Protein AF-A0A0S8HKV8-F1 (afdb_monomer)

Structure (mmCIF, N/CA/C/O backbone):
data_AF-A0A0S8HKV8-F1
#
_entry.id   AF-A0A0S8HKV8-F1
#
loop_
_atom_site.group_PDB
_atom_site.id
_atom_site.type_symbol
_atom_site.label_atom_id
_atom_site.label_alt_id
_atom_site.label_comp_id
_atom_site.label_asym_id
_atom_site.label_entity_id
_atom_site.label_seq_id
_atom_site.pdbx_PDB_ins_code
_atom_site.Cartn_x
_atom_site.Cartn_y
_atom_site.Cartn_z
_atom_site.occupancy
_atom_site.B_iso_or_equiv
_atom_site.auth_seq_id
_atom_site.auth_comp_id
_atom_site.auth_asym_id
_atom_site.auth_atom_id
_atom_site.pdbx_PDB_model_num
ATOM 1 N N . MET A 1 1 ? 16.870 9.596 41.532 1.00 45.09 1 MET A N 1
ATOM 2 C CA . MET A 1 1 ? 17.739 8.501 42.022 1.00 45.09 1 MET A CA 1
ATOM 3 C C . MET A 1 1 ? 17.580 7.300 41.097 1.00 45.09 1 MET A C 1
ATOM 5 O O . MET A 1 1 ? 16.535 6.666 41.133 1.00 45.09 1 MET A O 1
ATOM 9 N N . SER A 1 2 ? 18.555 7.014 40.229 1.00 58.22 2 SER A N 1
ATOM 10 C CA . SER A 1 2 ? 18.522 5.823 39.367 1.00 58.22 2 SER A CA 1
ATOM 11 C C . SER A 1 2 ? 18.936 4.598 40.181 1.00 58.22 2 SER A C 1
ATOM 13 O O . SER A 1 2 ? 20.080 4.510 40.619 1.00 58.22 2 SER A O 1
ATOM 15 N N . THR A 1 3 ? 18.020 3.666 40.427 1.00 66.88 3 THR A N 1
ATOM 16 C CA . THR A 1 3 ? 18.351 2.410 41.117 1.00 66.88 3 THR A CA 1
ATOM 17 C C . THR A 1 3 ? 19.010 1.448 40.132 1.00 66.88 3 THR A C 1
ATOM 19 O O . THR A 1 3 ? 18.490 1.230 39.038 1.00 66.88 3 THR A O 1
ATOM 22 N N . SER A 1 4 ? 20.154 0.866 40.497 1.00 82.94 4 SER A N 1
ATOM 23 C CA . SER A 1 4 ? 20.821 -0.122 39.639 1.00 82.94 4 SER A CA 1
ATOM 24 C C . SER A 1 4 ? 20.093 -1.475 39.680 1.00 82.94 4 SER A C 1
ATOM 26 O O . SER A 1 4 ? 19.503 -1.853 40.695 1.00 82.94 4 SER A O 1
ATOM 28 N N . ARG A 1 5 ? 20.177 -2.268 38.599 1.00 79.44 5 ARG A N 1
ATOM 29 C CA . ARG A 1 5 ? 19.559 -3.612 38.518 1.00 79.44 5 ARG A CA 1
ATOM 30 C C . ARG A 1 5 ? 19.943 -4.515 39.699 1.00 79.44 5 ARG A C 1
ATOM 32 O O . ARG A 1 5 ? 19.123 -5.284 40.189 1.00 79.44 5 ARG A O 1
ATOM 39 N N . ARG A 1 6 ? 21.188 -4.414 40.173 1.00 82.81 6 ARG A N 1
ATOM 40 C CA . ARG A 1 6 ? 21.693 -5.201 41.307 1.00 82.81 6 ARG A CA 1
ATOM 41 C C . ARG A 1 6 ? 21.042 -4.784 42.627 1.00 82.81 6 ARG A C 1
ATOM 43 O O . ARG A 1 6 ? 20.725 -5.646 43.441 1.00 82.81 6 ARG A O 1
ATOM 50 N N . GLU A 1 7 ? 20.837 -3.488 42.842 1.00 83.00 7 GLU A N 1
ATOM 51 C CA . GLU A 1 7 ? 20.133 -2.988 44.027 1.00 83.00 7 GLU A CA 1
ATOM 52 C C . GLU A 1 7 ? 18.664 -3.393 44.027 1.00 83.00 7 GLU A C 1
ATOM 54 O O . GLU A 1 7 ? 18.147 -3.769 45.075 1.00 83.00 7 GLU A O 1
ATOM 59 N N . PHE A 1 8 ? 18.017 -3.377 42.861 1.00 82.44 8 PHE A N 1
ATOM 60 C CA . PHE A 1 8 ? 16.649 -3.863 42.713 1.00 82.44 8 PHE A CA 1
ATOM 61 C C . PHE A 1 8 ? 16.536 -5.337 43.121 1.00 82.44 8 PHE A C 1
ATOM 63 O O . PHE A 1 8 ? 15.744 -5.663 43.995 1.00 82.44 8 PHE A O 1
ATOM 70 N N . ILE A 1 9 ? 17.396 -6.214 42.587 1.00 83.56 9 ILE A N 1
ATOM 71 C CA . ILE A 1 9 ? 17.382 -7.650 42.925 1.00 83.56 9 ILE A CA 1
ATOM 72 C C . ILE A 1 9 ? 17.582 -7.874 44.430 1.00 83.56 9 ILE A C 1
ATOM 74 O O . ILE A 1 9 ? 16.873 -8.677 45.030 1.00 83.56 9 ILE A O 1
ATOM 78 N N . LYS A 1 10 ? 18.510 -7.143 45.059 1.00 80.31 10 LYS A N 1
ATOM 79 C CA . LYS A 1 10 ? 18.761 -7.261 46.504 1.00 80.31 10 LYS A CA 1
ATOM 80 C C . LYS A 1 10 ? 17.571 -6.791 47.343 1.00 80.31 10 LYS A C 1
ATOM 82 O O . LYS A 1 10 ? 17.201 -7.468 48.297 1.00 80.31 10 LYS A O 1
ATOM 87 N N . LYS A 1 11 ? 16.968 -5.652 46.989 1.00 78.31 11 LYS A N 1
ATOM 88 C CA . LYS A 1 11 ? 15.822 -5.084 47.716 1.00 78.31 11 LYS A CA 1
ATOM 89 C C . LYS A 1 11 ? 14.564 -5.935 47.540 1.00 78.31 11 LYS A C 1
ATOM 91 O O . LYS A 1 11 ? 13.910 -6.248 48.528 1.00 78.31 11 LYS A O 1
ATOM 96 N N . THR A 1 12 ? 14.267 -6.360 46.313 1.00 75.44 12 THR A N 1
ATOM 97 C CA . THR A 1 12 ? 13.113 -7.216 46.008 1.00 75.44 12 THR A CA 1
ATOM 98 C C . THR A 1 12 ? 13.267 -8.600 46.630 1.00 75.44 12 THR A C 1
ATOM 100 O O . THR A 1 12 ? 12.311 -9.081 47.223 1.00 75.44 12 THR A O 1
ATOM 103 N N . GLY A 1 13 ? 14.463 -9.203 46.575 1.00 74.06 13 GLY A N 1
ATOM 104 C CA . GLY A 1 13 ? 14.739 -10.508 47.187 1.00 74.06 13 GLY A CA 1
ATOM 105 C C . GLY A 1 13 ? 14.632 -10.512 48.717 1.00 74.06 13 GLY A C 1
ATOM 106 O O . GLY A 1 13 ? 14.139 -11.475 49.298 1.00 74.06 13 GLY A O 1
ATOM 107 N N . ALA A 1 14 ? 15.041 -9.425 49.380 1.00 69.56 14 ALA A N 1
ATOM 108 C CA . ALA A 1 14 ? 14.849 -9.273 50.822 1.00 69.56 14 ALA A CA 1
ATOM 109 C C . ALA A 1 14 ? 13.361 -9.107 51.186 1.00 69.56 14 ALA A C 1
ATOM 111 O O . ALA A 1 14 ? 12.890 -9.713 52.146 1.00 69.56 14 ALA A O 1
ATOM 112 N N . LEU A 1 15 ? 12.607 -8.335 50.396 1.00 67.75 15 LEU A N 1
ATOM 113 C CA . LEU A 1 15 ? 11.181 -8.091 50.624 1.00 67.75 15 LEU A CA 1
ATOM 114 C C . LEU A 1 15 ? 10.334 -9.366 50.458 1.00 67.75 15 LEU A C 1
ATOM 116 O O . LEU A 1 15 ? 9.423 -9.606 51.253 1.00 67.75 15 LEU A O 1
ATOM 120 N N . THR A 1 16 ? 10.648 -10.210 49.469 1.00 65.75 16 THR A N 1
ATOM 121 C CA . THR A 1 16 ? 9.980 -11.509 49.283 1.00 65.75 16 THR A CA 1
ATOM 122 C C . THR A 1 16 ? 10.325 -12.507 50.383 1.00 65.75 16 THR A C 1
ATOM 124 O O . THR A 1 16 ? 9.430 -13.212 50.841 1.00 65.75 16 THR A O 1
ATOM 127 N N . ALA A 1 17 ? 11.574 -12.544 50.860 1.00 64.62 17 ALA A N 1
ATOM 128 C CA . ALA A 1 17 ? 11.968 -13.424 51.963 1.00 64.62 17 ALA A CA 1
ATOM 129 C C . ALA A 1 17 ? 11.281 -13.051 53.293 1.00 64.62 17 ALA A C 1
ATOM 131 O O . ALA A 1 17 ? 10.810 -13.928 54.013 1.00 64.62 17 ALA A O 1
ATOM 132 N N . LEU A 1 18 ? 11.158 -11.753 53.596 1.00 61.16 18 LEU A N 1
ATOM 133 C CA . LEU A 1 18 ? 10.421 -11.266 54.771 1.00 61.16 18 LEU A CA 1
ATOM 134 C C . LEU A 1 18 ? 8.911 -11.532 54.675 1.00 61.16 18 LEU A C 1
ATOM 136 O O . LEU A 1 18 ? 8.286 -11.903 55.670 1.00 61.16 18 LEU A O 1
ATOM 140 N N . SER A 1 19 ? 8.340 -11.397 53.477 1.00 58.19 19 SER A N 1
ATOM 141 C CA . SER A 1 19 ? 6.924 -11.697 53.231 1.00 58.19 19 SER A CA 1
ATOM 142 C C . SER A 1 19 ? 6.626 -13.197 53.372 1.00 58.19 19 SER A C 1
ATOM 144 O O . SER A 1 19 ? 5.606 -13.569 53.937 1.00 58.19 19 SER A O 1
ATOM 146 N N . ALA A 1 20 ? 7.531 -14.083 52.944 1.00 59.53 20 ALA A N 1
ATOM 147 C CA . ALA A 1 20 ? 7.332 -15.531 53.055 1.00 59.53 20 ALA A CA 1
ATOM 148 C C . ALA A 1 20 ? 7.326 -16.049 54.509 1.00 59.53 20 ALA A C 1
ATOM 150 O O . ALA A 1 20 ? 6.694 -17.064 54.796 1.00 59.53 20 ALA A O 1
ATOM 151 N N . CYS A 1 21 ? 8.003 -15.355 55.429 1.00 61.47 21 CYS A N 1
ATOM 152 C CA . CYS A 1 21 ? 8.128 -15.772 56.829 1.00 61.47 21 CYS A CA 1
ATOM 153 C C . CYS A 1 21 ? 7.077 -15.156 57.768 1.00 61.47 21 CYS A C 1
ATOM 155 O O . CYS A 1 21 ? 7.064 -15.488 58.953 1.00 61.47 21 CYS A O 1
ATOM 157 N N . SER A 1 22 ? 6.196 -14.272 57.284 1.00 55.59 22 SER A N 1
ATOM 158 C CA . SER A 1 22 ? 5.177 -13.629 58.120 1.00 55.59 22 SER A CA 1
ATOM 159 C C . SER A 1 22 ? 3.799 -13.610 57.444 1.00 55.59 22 SER A C 1
ATOM 161 O O . SER A 1 22 ? 3.564 -12.895 56.480 1.00 55.59 22 SER A O 1
ATOM 163 N N . LEU A 1 23 ? 2.874 -14.389 58.023 1.00 52.00 23 LEU A N 1
ATOM 164 C CA . LEU A 1 23 ? 1.422 -14.416 57.770 1.00 52.00 23 LEU A CA 1
ATOM 165 C C . LEU A 1 23 ? 0.967 -15.014 56.415 1.00 52.00 23 LEU A C 1
ATOM 167 O O . LEU A 1 23 ? 0.726 -14.281 55.455 1.00 52.00 23 LEU A O 1
ATOM 171 N N . PRO A 1 24 ? 0.665 -16.331 56.374 1.00 51.50 24 PRO A N 1
ATOM 172 C CA . PRO A 1 24 ? 0.086 -17.007 55.203 1.00 51.50 24 PRO A CA 1
ATOM 173 C C . PRO A 1 24 ? -1.256 -16.421 54.715 1.00 51.50 24 PRO A C 1
ATOM 175 O O . PRO A 1 24 ? -1.650 -16.660 53.580 1.00 51.50 24 PRO A O 1
ATOM 178 N N . GLY A 1 25 ? -1.972 -15.666 55.560 1.00 50.66 25 GLY A N 1
ATOM 179 C CA . GLY A 1 25 ? -3.305 -15.123 55.259 1.00 50.66 25 GLY A CA 1
ATOM 180 C C . GLY A 1 25 ? -3.350 -13.663 54.790 1.00 50.66 25 GLY A C 1
ATOM 181 O O . GLY A 1 25 ? -4.387 -13.229 54.300 1.00 50.66 25 GLY A O 1
ATOM 182 N N . ALA A 1 26 ? -2.261 -12.895 54.917 1.00 51.34 26 ALA A N 1
ATOM 183 C CA . ALA A 1 26 ? -2.262 -11.459 54.600 1.00 51.34 26 ALA A CA 1
ATOM 184 C C . ALA A 1 26 ? -1.800 -11.139 53.164 1.00 51.34 26 ALA A C 1
ATOM 186 O O . ALA A 1 26 ? -2.022 -10.031 52.681 1.00 51.34 26 ALA A O 1
ATOM 187 N N . LEU A 1 27 ? -1.181 -12.098 52.464 1.00 49.12 27 LEU A N 1
ATOM 188 C CA . LEU A 1 27 ? -0.570 -11.878 51.145 1.00 49.12 27 LEU A CA 1
ATOM 189 C C . LEU A 1 27 ? -1.454 -12.251 49.951 1.00 49.12 27 LEU A C 1
ATOM 191 O O . LEU A 1 27 ? -1.183 -11.776 48.848 1.00 49.12 27 LEU A O 1
ATOM 195 N N . ASN A 1 28 ? -2.531 -13.019 50.148 1.00 49.12 28 ASN A N 1
ATOM 196 C CA . ASN A 1 28 ? -3.445 -13.362 49.048 1.00 49.12 28 ASN A CA 1
ATOM 197 C C . ASN A 1 28 ? -4.093 -12.117 48.412 1.00 49.12 28 ASN A C 1
ATOM 199 O O . ASN A 1 28 ? -4.405 -12.141 47.228 1.00 49.12 28 ASN A O 1
ATOM 203 N N . ASN A 1 29 ? -4.205 -11.009 49.157 1.00 50.09 29 ASN A N 1
ATOM 204 C CA . ASN A 1 29 ? -4.761 -9.745 48.661 1.00 50.09 29 ASN A CA 1
ATOM 205 C C . ASN A 1 29 ? -3.723 -8.784 48.046 1.00 50.09 29 ASN A C 1
ATOM 207 O O . ASN A 1 29 ? -4.116 -7.779 47.462 1.00 50.09 29 ASN A O 1
ATOM 211 N N . PHE A 1 30 ? -2.412 -9.043 48.163 1.00 50.41 30 PHE A N 1
ATOM 212 C CA . PHE A 1 30 ? -1.376 -8.152 47.604 1.00 50.41 30 PHE A CA 1
ATOM 213 C C . PHE A 1 30 ? -0.904 -8.561 46.202 1.00 50.41 30 PHE A C 1
ATOM 215 O O . PHE A 1 30 ? -0.370 -7.727 45.473 1.00 50.41 30 PHE A O 1
ATOM 222 N N . PHE A 1 31 ? -1.127 -9.816 45.807 1.00 48.41 31 PHE A N 1
ATOM 223 C CA . PHE A 1 31 ? -0.794 -10.343 44.478 1.00 48.41 31 PHE A CA 1
ATOM 224 C C . PHE A 1 31 ? -2.032 -10.670 43.639 1.00 48.41 31 PHE A C 1
ATOM 226 O O . PHE A 1 31 ? -1.956 -11.470 42.706 1.00 48.41 31 PHE A O 1
ATOM 233 N N . GLU A 1 32 ? -3.167 -10.021 43.911 1.00 52.25 32 GLU A N 1
ATOM 234 C CA . GLU A 1 32 ? -4.247 -9.973 42.932 1.00 52.25 32 GLU A CA 1
ATOM 235 C C . GLU A 1 32 ? -3.777 -9.087 41.770 1.00 52.25 32 GLU A C 1
ATOM 237 O O . GLU A 1 32 ? -3.976 -7.870 41.738 1.00 52.25 32 GLU A O 1
ATOM 242 N N . VAL A 1 33 ? -3.072 -9.701 40.815 1.00 55.72 33 VAL A N 1
ATOM 243 C CA . VAL A 1 33 ? -2.847 -9.117 39.496 1.00 55.72 33 VAL A CA 1
ATOM 244 C C . VAL A 1 33 ? -4.232 -8.941 38.902 1.00 55.72 33 VAL A C 1
ATOM 246 O O . VAL A 1 33 ? -4.805 -9.873 38.341 1.00 55.72 33 VAL A O 1
ATOM 249 N N . LYS A 1 34 ? -4.800 -7.749 39.097 1.00 59.22 34 LYS A N 1
ATOM 250 C CA . LYS A 1 34 ? -6.086 -7.369 38.533 1.00 59.22 34 LYS A CA 1
ATOM 251 C C . LYS A 1 34 ? -5.967 -7.581 37.034 1.00 59.22 34 LYS A C 1
ATOM 253 O O . LYS A 1 34 ? -5.266 -6.828 36.355 1.00 59.22 34 LYS A O 1
ATOM 258 N N . ASN A 1 35 ? -6.593 -8.645 36.542 1.00 60.66 35 ASN A N 1
ATOM 259 C CA . ASN A 1 35 ? -6.610 -8.970 35.130 1.00 60.66 35 ASN A CA 1
ATOM 260 C C . ASN A 1 35 ? -7.292 -7.784 34.451 1.00 60.66 35 ASN A C 1
ATOM 262 O O . ASN A 1 35 ? -8.500 -7.582 34.595 1.00 60.66 35 ASN A O 1
ATOM 266 N N . LYS A 1 36 ? -6.500 -6.901 33.835 1.00 66.81 36 LYS A N 1
ATOM 267 C CA . LYS A 1 36 ? -7.029 -5.708 33.188 1.00 66.81 36 LYS A CA 1
ATOM 268 C C . LYS A 1 36 ? -7.789 -6.205 31.971 1.00 66.81 36 LYS A C 1
ATOM 270 O O . LYS A 1 36 ? -7.184 -6.457 30.938 1.00 66.81 36 LYS A O 1
ATOM 275 N N . SER A 1 37 ? -9.100 -6.381 32.137 1.00 71.81 37 SER A N 1
ATOM 276 C CA . SER A 1 37 ? -10.035 -6.665 31.054 1.00 71.81 37 SER A CA 1
ATOM 277 C C . SER A 1 37 ? -9.700 -5.732 29.900 1.00 71.81 37 SER A C 1
ATOM 279 O O . SER A 1 37 ? -9.769 -4.505 30.053 1.00 71.81 37 SER A O 1
ATOM 281 N N . MET A 1 38 ? -9.290 -6.309 28.775 1.00 77.94 38 MET A N 1
ATOM 282 C CA . MET A 1 38 ? -8.985 -5.526 27.596 1.00 77.94 38 MET A CA 1
ATOM 283 C C . MET A 1 38 ? -10.256 -4.818 27.145 1.00 77.94 38 MET A C 1
ATOM 285 O O . MET A 1 38 ? -11.323 -5.415 27.019 1.00 77.94 38 MET A O 1
ATOM 289 N N . VAL A 1 39 ? -10.155 -3.502 26.998 1.00 85.81 39 VAL A N 1
ATOM 290 C CA . VAL A 1 39 ? -11.280 -2.688 26.555 1.00 85.81 39 VAL A CA 1
ATOM 291 C C . VAL A 1 39 ? -11.419 -2.884 25.048 1.00 85.81 39 VAL A C 1
ATOM 293 O O . VAL A 1 39 ? -10.434 -2.639 24.349 1.00 85.81 39 VAL A O 1
ATOM 296 N N . PRO A 1 40 ? -12.611 -3.243 24.539 1.00 92.62 40 PRO A N 1
ATOM 297 C CA . PRO A 1 40 ? -12.829 -3.373 23.108 1.00 92.62 40 PRO A CA 1
ATOM 298 C C . PRO A 1 40 ? -12.465 -2.086 22.352 1.00 92.62 40 PRO A C 1
ATOM 300 O O . PRO A 1 40 ? -12.838 -0.979 22.751 1.00 92.62 40 PRO A O 1
ATOM 303 N N . ILE A 1 41 ? -11.741 -2.231 21.246 1.00 95.12 41 ILE A N 1
ATOM 304 C CA . ILE A 1 41 ? -11.325 -1.157 20.346 1.00 95.12 41 ILE A CA 1
ATOM 305 C C . ILE A 1 41 ? -12.090 -1.326 19.040 1.00 95.12 41 ILE A C 1
ATOM 307 O O . ILE A 1 41 ? -11.741 -2.165 18.215 1.00 95.12 41 ILE A O 1
ATOM 311 N N . LYS A 1 42 ? -13.119 -0.506 18.838 1.00 97.50 42 LYS A N 1
ATOM 312 C CA . LYS A 1 42 ? -13.852 -0.431 17.573 1.00 97.50 42 LYS A CA 1
ATOM 313 C C . LYS A 1 42 ? -13.252 0.636 16.668 1.00 97.50 42 LYS A C 1
ATOM 315 O O . LYS A 1 42 ? -13.103 1.780 17.101 1.00 97.50 42 LYS A O 1
ATOM 320 N N . ILE A 1 43 ? -12.937 0.287 15.425 1.00 98.25 43 ILE A N 1
ATOM 321 C CA . ILE A 1 43 ? -12.449 1.232 14.412 1.00 98.25 43 ILE A CA 1
ATOM 322 C C . ILE A 1 43 ? -13.645 1.883 13.718 1.00 98.25 43 ILE A C 1
ATOM 324 O O . ILE A 1 43 ? -14.531 1.196 13.219 1.00 98.25 43 ILE A O 1
ATOM 328 N N . THR A 1 44 ? -13.693 3.214 13.694 1.00 98.19 44 THR A N 1
ATOM 329 C CA . THR A 1 44 ? -14.841 3.980 13.167 1.00 98.19 44 THR A CA 1
ATOM 330 C C . THR A 1 44 ? -14.514 4.709 11.871 1.00 98.19 44 THR A C 1
ATOM 332 O O . THR A 1 44 ? -15.335 4.753 10.951 1.00 98.19 44 THR A O 1
ATOM 335 N N . HIS A 1 45 ? -13.298 5.236 11.768 1.00 98.50 45 HIS A N 1
ATOM 336 C CA . HIS A 1 45 ? -12.835 5.957 10.593 1.00 98.50 45 HIS A CA 1
ATOM 337 C C . HIS A 1 45 ? -11.486 5.405 10.162 1.00 98.50 45 HIS A C 1
ATOM 339 O O . HIS A 1 45 ? -10.667 5.012 10.996 1.00 98.50 45 HIS A O 1
ATOM 345 N N . VAL A 1 46 ? -11.304 5.361 8.851 1.00 98.62 46 VAL A N 1
ATOM 346 C CA . VAL A 1 46 ? -10.081 4.946 8.178 1.00 98.62 46 VAL A CA 1
ATOM 347 C C . VAL A 1 46 ? -9.880 5.880 6.998 1.00 98.62 46 VAL A C 1
ATOM 349 O O . VAL A 1 46 ? -10.867 6.364 6.436 1.00 98.62 46 VAL A O 1
ATOM 352 N N . ASP A 1 47 ? -8.627 6.142 6.664 1.00 98.38 47 ASP A N 1
ATOM 353 C CA . ASP A 1 47 ? -8.240 6.943 5.509 1.00 98.38 47 ASP A CA 1
ATOM 354 C C . ASP A 1 47 ? -6.827 6.541 5.073 1.00 98.38 47 ASP A C 1
ATOM 356 O O . ASP A 1 47 ? -6.051 6.008 5.877 1.00 98.38 47 ASP A O 1
ATOM 360 N N . SER A 1 48 ? -6.479 6.797 3.821 1.00 98.25 48 SER A N 1
ATOM 361 C CA . SER A 1 48 ? -5.133 6.575 3.309 1.00 98.25 48 SER A CA 1
ATOM 362 C C . SER A 1 48 ? -4.734 7.645 2.310 1.00 98.25 48 SER A C 1
ATOM 364 O O . SER A 1 48 ? -5.562 8.306 1.688 1.00 98.25 48 SER A O 1
ATOM 366 N N . ASN A 1 49 ? -3.427 7.837 2.181 1.00 98.06 49 ASN A N 1
ATOM 367 C CA . ASN A 1 49 ? -2.871 8.706 1.159 1.00 98.06 49 ASN A CA 1
ATOM 368 C C . ASN A 1 49 ? -1.480 8.215 0.749 1.00 98.06 49 ASN A C 1
ATOM 370 O O . ASN A 1 49 ? -0.895 7.335 1.391 1.00 98.06 49 ASN A O 1
ATOM 374 N N . PHE A 1 50 ? -0.933 8.799 -0.310 1.00 97.50 50 PHE A N 1
ATOM 375 C CA . PHE A 1 50 ? 0.427 8.540 -0.746 1.00 97.50 50 PHE A CA 1
ATOM 376 C C . PHE A 1 50 ? 1.079 9.787 -1.345 1.00 97.50 50 PHE A C 1
ATOM 378 O O . PHE A 1 50 ? 0.414 10.665 -1.889 1.00 97.50 50 PHE A O 1
ATOM 385 N N . GLU A 1 51 ? 2.403 9.830 -1.279 1.00 97.56 51 GLU A N 1
ATOM 386 C CA . GLU A 1 51 ? 3.243 10.804 -1.964 1.00 97.56 51 GLU A CA 1
ATOM 387 C C . GLU A 1 51 ? 4.236 10.069 -2.862 1.00 97.56 51 GLU A C 1
ATOM 389 O O . GLU A 1 51 ? 4.747 9.010 -2.503 1.00 97.56 51 GLU A O 1
ATOM 394 N N . ARG A 1 52 ? 4.497 10.620 -4.048 1.00 95.94 52 ARG A N 1
ATOM 395 C CA . ARG A 1 52 ? 5.477 10.080 -4.993 1.00 95.94 52 ARG A CA 1
ATOM 396 C C . ARG A 1 52 ? 6.760 10.885 -4.880 1.00 95.94 52 ARG A C 1
ATOM 398 O O . ARG A 1 52 ? 6.787 12.054 -5.254 1.00 95.94 52 ARG A O 1
ATOM 405 N N . GLU A 1 53 ? 7.821 10.249 -4.415 1.00 95.81 53 GLU A N 1
ATOM 406 C CA . GLU A 1 53 ? 9.131 10.864 -4.268 1.00 95.81 53 GLU A CA 1
ATOM 407 C C . GLU A 1 53 ? 10.046 10.408 -5.403 1.00 95.81 53 GLU A C 1
ATOM 409 O O . GLU A 1 53 ? 10.458 9.249 -5.478 1.00 95.81 53 GLU A O 1
ATOM 414 N N . SER A 1 54 ? 10.372 11.336 -6.302 1.00 95.38 54 SER A N 1
ATOM 415 C CA . SER A 1 54 ? 11.333 11.080 -7.375 1.00 95.38 54 SER A CA 1
ATOM 416 C C . SER A 1 54 ? 12.745 10.927 -6.810 1.00 95.38 54 SER A C 1
ATOM 418 O O . SER A 1 54 ? 13.189 11.721 -5.976 1.00 95.38 54 SER A O 1
ATOM 420 N N . LEU A 1 55 ? 13.476 9.920 -7.281 1.00 94.31 55 LEU A N 1
ATOM 421 C CA . LEU A 1 55 ? 14.861 9.689 -6.893 1.00 94.31 55 LEU A CA 1
ATOM 422 C C . LEU A 1 55 ? 15.805 10.551 -7.737 1.00 94.31 55 LEU A C 1
ATOM 424 O O . LEU A 1 55 ? 15.634 10.706 -8.942 1.00 94.31 55 LEU A O 1
ATOM 428 N N . ILE A 1 56 ? 16.887 11.034 -7.117 1.00 96.25 56 ILE A N 1
ATOM 429 C CA . ILE A 1 56 ? 17.940 11.818 -7.799 1.00 96.25 56 ILE A CA 1
ATOM 430 C C . ILE A 1 56 ? 18.548 11.043 -8.986 1.00 96.25 56 ILE A C 1
ATOM 432 O O . ILE A 1 56 ? 19.044 11.633 -9.944 1.00 96.25 56 ILE A O 1
ATOM 436 N N . ARG A 1 57 ? 18.533 9.709 -8.919 1.00 96.06 57 ARG A N 1
ATOM 437 C CA . ARG A 1 57 ? 18.972 8.793 -9.976 1.00 96.06 57 ARG A CA 1
ATOM 438 C C . ARG A 1 57 ? 18.236 7.459 -9.849 1.00 96.06 57 ARG A C 1
ATOM 440 O O . ARG A 1 57 ? 17.891 7.096 -8.722 1.00 96.06 57 ARG A O 1
ATOM 447 N N . PRO A 1 58 ? 18.065 6.701 -10.946 1.00 93.44 58 PRO A N 1
ATOM 448 C CA . PRO A 1 58 ? 17.450 5.384 -10.882 1.00 93.44 58 PRO A CA 1
ATOM 449 C C . PRO A 1 58 ? 18.168 4.466 -9.891 1.00 93.44 58 PRO A C 1
ATOM 451 O O . PRO A 1 58 ? 19.398 4.361 -9.895 1.00 93.44 58 PRO A O 1
ATOM 454 N N . PHE A 1 59 ? 17.395 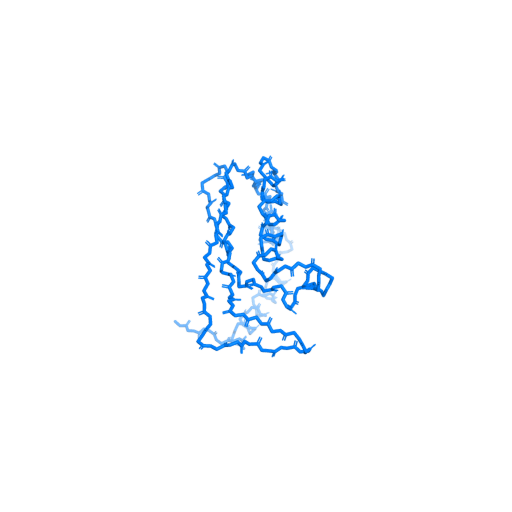3.788 -9.051 1.00 92.06 59 PHE A N 1
ATOM 455 C CA . PHE A 1 59 ? 17.893 2.778 -8.132 1.00 92.06 59 PHE A CA 1
ATOM 456 C C . PHE A 1 59 ? 17.697 1.392 -8.743 1.00 92.06 59 PHE A C 1
ATOM 458 O O . PHE A 1 59 ? 16.582 1.023 -9.107 1.00 92.06 59 PHE A O 1
ATOM 465 N N . GLY A 1 60 ? 18.784 0.629 -8.856 1.00 91.31 60 GLY A N 1
ATOM 466 C CA . GLY A 1 60 ? 18.778 -0.715 -9.425 1.00 91.31 60 GLY A CA 1
ATOM 467 C C . GLY A 1 60 ? 18.932 -1.799 -8.367 1.00 91.31 60 GLY A C 1
ATOM 468 O O . GLY A 1 60 ? 19.808 -1.712 -7.509 1.00 91.31 60 GLY A O 1
ATOM 469 N N . PHE A 1 61 ? 18.130 -2.856 -8.465 1.00 87.25 61 PHE A N 1
ATOM 470 C CA . PHE A 1 61 ? 18.263 -4.053 -7.642 1.00 87.25 61 PHE A CA 1
ATOM 471 C C . PHE A 1 61 ? 17.874 -5.296 -8.437 1.00 87.25 61 PHE A C 1
ATOM 473 O O . PHE A 1 61 ? 16.844 -5.323 -9.102 1.00 87.25 61 PHE A O 1
ATOM 480 N N . LYS A 1 62 ? 18.712 -6.339 -8.373 1.00 83.94 62 LYS A N 1
ATOM 481 C CA . LYS A 1 62 ? 18.465 -7.649 -9.007 1.00 83.94 62 LYS A CA 1
ATOM 482 C C . LYS A 1 62 ? 18.021 -7.558 -10.484 1.00 83.94 62 LYS A C 1
ATOM 484 O O . LYS A 1 62 ? 17.169 -8.315 -10.933 1.00 83.94 62 LYS A O 1
ATOM 489 N N . GLY A 1 63 ? 18.603 -6.621 -11.237 1.00 85.25 63 GLY A N 1
ATOM 490 C CA . GLY A 1 63 ? 18.328 -6.414 -12.665 1.00 85.25 63 GLY A CA 1
ATOM 491 C C . GLY A 1 63 ? 17.086 -5.574 -12.988 1.00 85.25 63 GLY A C 1
ATOM 492 O O . GLY A 1 63 ? 16.892 -5.230 -14.149 1.00 85.25 63 GLY A O 1
ATOM 493 N N . GLY A 1 64 ? 16.275 -5.209 -11.993 1.00 86.94 64 GLY A N 1
ATOM 494 C CA . GLY A 1 64 ? 15.221 -4.208 -12.135 1.00 86.94 64 GLY A CA 1
ATOM 495 C C . GLY A 1 64 ? 15.693 -2.828 -11.681 1.00 86.94 64 GLY A C 1
ATOM 496 O O . GLY A 1 64 ? 16.656 -2.709 -10.920 1.00 86.94 64 GLY A O 1
ATOM 497 N N . TYR A 1 65 ? 15.006 -1.786 -12.143 1.00 91.62 65 TYR A N 1
ATOM 498 C CA . TYR A 1 65 ? 15.291 -0.397 -11.793 1.00 91.62 65 TYR A CA 1
ATOM 499 C C . TYR A 1 65 ? 13.998 0.343 -11.462 1.00 91.62 65 TYR A C 1
ATOM 501 O O . TYR A 1 65 ? 12.943 0.017 -12.002 1.00 91.62 65 TYR A O 1
ATOM 509 N N . MET A 1 66 ? 14.100 1.334 -10.583 1.00 92.44 66 MET A N 1
ATOM 510 C CA . MET A 1 66 ? 13.012 2.234 -10.211 1.00 92.44 66 MET A CA 1
ATOM 511 C C . MET A 1 66 ? 13.526 3.680 -10.226 1.00 92.44 66 MET A C 1
ATOM 513 O O . MET A 1 66 ? 14.704 3.924 -9.950 1.00 92.44 66 MET A O 1
ATOM 517 N N . SER A 1 67 ? 12.661 4.625 -10.562 1.00 94.69 67 SER A N 1
ATOM 518 C CA . SER A 1 67 ? 12.937 6.061 -10.606 1.00 94.69 67 SER A CA 1
ATOM 519 C C . SER A 1 67 ? 12.258 6.841 -9.478 1.00 94.69 67 SER A C 1
ATOM 521 O O . SER A 1 67 ? 12.652 7.973 -9.209 1.00 94.69 67 SER A O 1
ATOM 523 N N . GLU A 1 68 ? 11.295 6.237 -8.781 1.00 93.94 68 GLU A N 1
ATOM 524 C CA . GLU A 1 68 ? 10.559 6.849 -7.679 1.00 93.94 68 GLU A CA 1
ATOM 525 C C . GLU A 1 68 ? 10.281 5.861 -6.538 1.00 93.94 68 GLU A C 1
ATOM 527 O O . GLU A 1 68 ? 10.265 4.643 -6.714 1.00 93.94 68 GLU A O 1
ATOM 532 N N . ILE A 1 69 ? 10.026 6.399 -5.347 1.00 93.94 69 ILE A N 1
ATOM 533 C CA . ILE A 1 69 ? 9.517 5.661 -4.187 1.00 93.94 69 ILE A CA 1
ATOM 534 C C . ILE A 1 69 ? 8.198 6.303 -3.775 1.00 93.94 69 ILE A C 1
ATOM 536 O O . ILE A 1 69 ? 8.052 7.521 -3.822 1.00 93.94 69 ILE A O 1
ATOM 540 N N . TRP A 1 70 ? 7.216 5.494 -3.389 1.00 95.56 70 TRP A N 1
ATOM 541 C CA . TRP A 1 70 ? 5.954 6.017 -2.877 1.00 95.56 70 TRP A CA 1
ATOM 542 C C . TRP A 1 70 ? 5.985 6.008 -1.348 1.00 95.56 70 TRP A C 1
ATOM 544 O O . TRP A 1 70 ? 6.199 4.959 -0.749 1.00 95.56 70 TRP A O 1
ATOM 554 N N . GLN A 1 71 ? 5.751 7.143 -0.696 1.00 96.75 71 GLN A N 1
ATOM 555 C CA . GLN A 1 71 ? 5.508 7.193 0.745 1.00 96.75 71 GLN A CA 1
ATOM 556 C C . GLN A 1 71 ? 4.012 7.051 0.979 1.00 96.75 71 GLN A C 1
ATOM 558 O O . GLN A 1 71 ? 3.236 7.935 0.638 1.00 96.75 71 GLN A O 1
ATOM 563 N N . THR A 1 72 ? 3.591 5.927 1.539 1.00 96.81 72 THR A N 1
ATOM 564 C CA . THR A 1 72 ? 2.179 5.642 1.809 1.00 96.81 72 THR A CA 1
ATOM 565 C C . THR A 1 72 ? 1.855 5.873 3.278 1.00 96.81 72 THR A C 1
ATOM 567 O O . THR A 1 72 ? 2.699 5.675 4.159 1.00 96.81 72 THR A O 1
ATOM 570 N N . MET A 1 73 ? 0.620 6.289 3.545 1.00 97.81 73 MET A N 1
ATOM 571 C CA . MET A 1 73 ? 0.097 6.475 4.891 1.00 97.81 73 MET A CA 1
ATOM 572 C C . MET A 1 73 ? -1.250 5.783 5.063 1.00 97.81 73 MET A C 1
ATOM 574 O O . MET A 1 73 ? -2.105 5.818 4.182 1.00 97.81 73 MET A O 1
ATOM 578 N N . ALA A 1 74 ? -1.430 5.182 6.233 1.00 98.19 74 ALA A N 1
ATOM 579 C CA . ALA A 1 74 ? -2.641 4.497 6.650 1.00 98.19 74 ALA A CA 1
ATOM 580 C C . ALA A 1 74 ? -3.100 5.079 7.986 1.00 98.19 74 ALA A C 1
ATOM 582 O O . ALA A 1 74 ? -2.427 4.909 9.005 1.00 98.19 74 ALA A O 1
ATOM 583 N N . TRP A 1 75 ? -4.229 5.777 7.996 1.00 98.56 75 TRP A N 1
ATOM 584 C CA . TRP A 1 75 ? -4.791 6.400 9.187 1.00 98.56 75 TRP A CA 1
ATOM 585 C C . TRP A 1 75 ? -6.015 5.630 9.684 1.00 98.56 75 TRP A C 1
ATOM 587 O O . TRP A 1 75 ? -6.855 5.181 8.906 1.00 98.56 75 TRP A O 1
ATOM 597 N N . MET A 1 76 ? -6.120 5.480 11.006 1.00 98.44 76 MET A N 1
ATOM 598 C CA . MET A 1 76 ? -7.264 4.853 11.667 1.00 98.44 76 MET A CA 1
ATOM 599 C C . MET A 1 76 ? -7.654 5.611 12.933 1.00 98.44 76 MET A C 1
ATOM 601 O O . MET A 1 76 ? -6.793 6.061 13.695 1.00 98.44 76 MET A O 1
ATOM 605 N N . GLN A 1 77 ? -8.959 5.660 13.203 1.00 98.44 77 GLN A N 1
ATOM 606 C CA . GLN A 1 77 ? -9.537 6.219 14.421 1.00 98.44 77 GLN A CA 1
ATOM 607 C C . GLN A 1 77 ? -10.449 5.217 15.129 1.00 98.44 77 GLN A C 1
ATOM 609 O O . GLN A 1 77 ? -11.374 4.655 14.533 1.00 98.44 77 GLN A O 1
ATOM 614 N N . SER A 1 78 ? -10.247 5.054 16.437 1.00 97.56 78 SER A N 1
ATOM 615 C CA . SER A 1 78 ? -11.149 4.283 17.290 1.00 97.56 78 SER A CA 1
ATOM 616 C C . SER A 1 78 ? -12.366 5.093 17.740 1.00 97.56 78 SER A C 1
ATOM 618 O O . SER A 1 78 ? -12.339 6.321 17.788 1.00 97.56 78 SER A O 1
ATOM 620 N N . GLU A 1 79 ? -13.431 4.402 18.141 1.00 97.19 79 GLU A N 1
ATOM 621 C CA . GLU A 1 79 ? -14.650 5.005 18.707 1.00 97.19 79 GLU A CA 1
ATOM 622 C C . GLU A 1 79 ? -14.369 5.883 19.938 1.00 97.19 79 GLU A C 1
ATOM 624 O O . GLU A 1 79 ? -15.065 6.859 20.190 1.00 97.19 79 GLU A O 1
ATOM 629 N N . ARG A 1 80 ? -13.288 5.593 20.671 1.00 94.25 80 ARG A N 1
ATOM 630 C CA . ARG A 1 80 ? -12.847 6.373 21.838 1.00 94.25 80 ARG A CA 1
ATOM 631 C C . ARG A 1 80 ? -11.996 7.595 21.47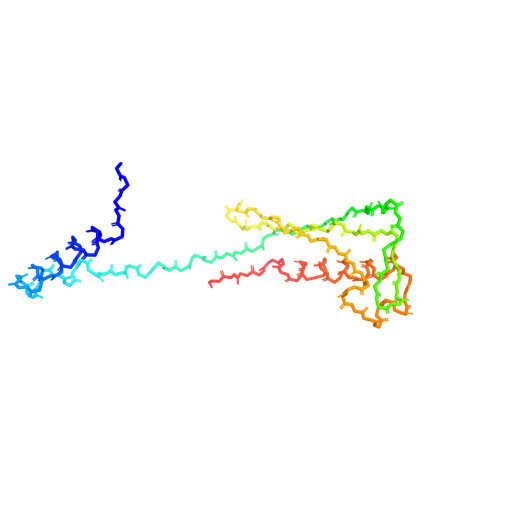2 1.00 94.25 80 ARG A C 1
ATOM 633 O O . ARG A 1 80 ? -11.426 8.215 22.364 1.00 94.25 80 ARG A O 1
ATOM 640 N N . GLY A 1 81 ? -11.860 7.906 20.183 1.00 95.12 81 GLY A N 1
ATOM 641 C CA . GLY A 1 81 ? -11.100 9.051 19.681 1.00 95.12 81 GLY A CA 1
ATOM 642 C C . GLY A 1 81 ? -9.592 8.827 19.547 1.00 95.12 81 GLY A C 1
ATOM 643 O O . GLY A 1 81 ? -8.883 9.756 19.171 1.00 95.12 81 GLY A O 1
ATOM 644 N N . ASN A 1 82 ? -9.071 7.621 19.809 1.00 95.81 82 ASN A N 1
ATOM 645 C CA . ASN A 1 82 ? -7.648 7.350 19.587 1.00 95.81 82 ASN A CA 1
ATOM 646 C C . ASN A 1 82 ? -7.370 7.286 18.087 1.00 95.81 82 ASN A C 1
ATOM 648 O O . ASN A 1 82 ? -8.005 6.503 17.385 1.00 95.81 82 ASN A O 1
ATOM 652 N N . GLN A 1 83 ? -6.386 8.049 17.621 1.00 97.25 83 GLN A N 1
ATOM 653 C CA . GLN A 1 83 ? -5.978 8.083 16.220 1.00 97.25 83 GLN A CA 1
ATOM 654 C C . GLN A 1 83 ? -4.529 7.627 16.070 1.00 97.25 83 GLN A C 1
ATOM 656 O O . GLN A 1 83 ? -3.685 7.920 16.927 1.00 97.25 83 GLN A O 1
ATOM 661 N N . LYS A 1 84 ? -4.240 6.898 14.991 1.00 97.62 84 LYS A N 1
ATOM 662 C CA . LYS A 1 84 ? -2.889 6.449 14.638 1.00 97.62 84 LYS A CA 1
ATOM 663 C C . LYS A 1 84 ? -2.681 6.498 13.131 1.00 97.62 84 LYS A C 1
ATOM 665 O O . LYS A 1 84 ? -3.612 6.254 12.373 1.00 97.62 84 LYS A O 1
ATOM 670 N N . VAL A 1 85 ? -1.441 6.785 12.742 1.00 98.06 85 VAL A N 1
ATOM 671 C CA . VAL A 1 85 ? -0.956 6.739 11.360 1.00 98.06 85 VAL A CA 1
ATOM 672 C C . VAL A 1 85 ? 0.156 5.702 11.283 1.00 98.06 85 VAL A C 1
ATOM 674 O O . VAL A 1 85 ? 1.095 5.751 12.079 1.00 98.06 85 VAL A O 1
ATOM 677 N N . GLY A 1 86 ? 0.045 4.773 10.341 1.00 97.25 86 GLY A N 1
ATOM 678 C CA . GLY A 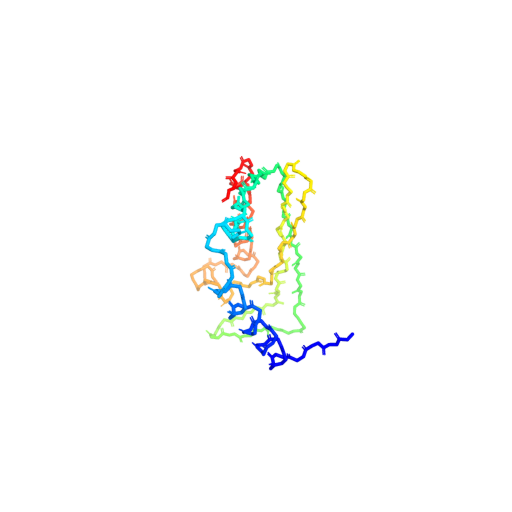1 86 ? 1.151 3.950 9.864 1.00 97.25 86 GLY A CA 1
ATOM 679 C C . GLY A 1 86 ? 1.749 4.576 8.609 1.00 97.25 86 GLY A C 1
ATOM 680 O O . GLY A 1 86 ? 1.002 5.025 7.744 1.00 97.25 86 GLY A O 1
ATOM 681 N N . LEU A 1 87 ? 3.077 4.614 8.520 1.00 96.88 87 LEU A N 1
ATOM 682 C CA . LEU A 1 87 ? 3.812 5.101 7.352 1.00 96.88 87 LEU A CA 1
ATOM 683 C C . LEU A 1 87 ? 4.605 3.952 6.735 1.00 96.88 87 LEU A C 1
ATOM 685 O O . LEU A 1 87 ? 5.119 3.099 7.462 1.00 96.88 87 LEU A O 1
ATOM 689 N N . CYS A 1 88 ? 4.724 3.941 5.411 1.00 94.69 88 CYS A N 1
ATOM 690 C CA . CYS A 1 88 ? 5.502 2.938 4.698 1.00 94.69 88 CYS A CA 1
ATOM 691 C C . CYS A 1 88 ? 6.117 3.514 3.422 1.00 94.69 88 CYS A C 1
ATOM 693 O O . CYS A 1 88 ? 5.405 4.026 2.558 1.00 94.69 88 CYS A O 1
ATOM 695 N N . SER A 1 89 ? 7.435 3.358 3.285 1.00 93.88 89 SER A N 1
ATOM 696 C CA . SER A 1 89 ? 8.126 3.534 2.011 1.00 93.88 89 SER A CA 1
ATOM 697 C C . SER A 1 89 ? 7.873 2.309 1.139 1.00 93.88 89 SER A C 1
ATOM 699 O O . SER A 1 89 ? 8.343 1.206 1.422 1.00 93.88 89 SER A O 1
ATOM 701 N N . GLN A 1 90 ? 7.099 2.512 0.088 1.00 91.25 90 GLN A N 1
ATOM 702 C CA . GLN A 1 90 ? 6.604 1.486 -0.804 1.00 91.25 90 GLN A CA 1
ATOM 703 C C . GLN A 1 90 ? 7.434 1.453 -2.090 1.00 91.25 90 GLN A C 1
ATOM 705 O O . GLN A 1 90 ? 7.670 2.477 -2.733 1.00 91.25 90 GLN A O 1
ATOM 710 N N . SER A 1 91 ? 7.851 0.248 -2.480 1.00 90.31 91 SER A N 1
ATOM 711 C CA . SER A 1 91 ? 8.527 0.003 -3.749 1.00 90.31 91 SER A CA 1
ATOM 712 C C . SER A 1 91 ? 8.154 -1.359 -4.323 1.00 90.31 91 SER A C 1
ATOM 714 O O . SER A 1 91 ? 8.312 -2.395 -3.670 1.00 90.31 91 SER A O 1
ATOM 716 N N . VAL A 1 92 ? 7.732 -1.363 -5.585 1.00 88.06 92 VAL A N 1
ATOM 717 C CA . VAL A 1 92 ? 7.371 -2.585 -6.321 1.00 88.06 92 VAL A CA 1
ATOM 718 C C . VAL A 1 92 ? 8.568 -3.512 -6.498 1.00 88.06 92 VAL A C 1
ATOM 720 O O . VAL A 1 92 ? 8.433 -4.724 -6.350 1.00 88.06 92 VAL A O 1
ATOM 723 N N . LEU A 1 93 ? 9.754 -2.943 -6.745 1.00 86.81 93 LEU A N 1
ATOM 724 C CA . LEU A 1 93 ? 10.978 -3.692 -7.047 1.00 86.81 93 LEU A CA 1
ATOM 725 C C . LEU A 1 93 ? 11.394 -4.646 -5.907 1.00 86.81 93 LEU A C 1
ATOM 727 O O . LEU A 1 93 ? 12.116 -5.611 -6.143 1.00 86.8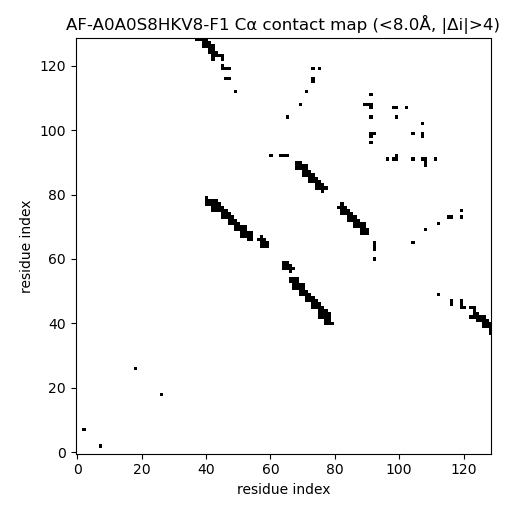1 93 LEU A O 1
ATOM 731 N N . TRP A 1 94 ? 10.933 -4.390 -4.679 1.00 80.00 94 TRP A N 1
ATOM 732 C CA . TRP A 1 94 ? 11.300 -5.135 -3.470 1.00 80.00 94 TRP A CA 1
ATOM 733 C C . TRP A 1 94 ? 10.140 -5.967 -2.917 1.00 80.00 94 TRP A C 1
ATOM 735 O O . TRP A 1 94 ? 10.347 -6.756 -1.998 1.00 80.00 94 TRP A O 1
ATOM 745 N N . SER A 1 95 ? 8.933 -5.783 -3.455 1.00 81.25 95 SER A N 1
ATOM 746 C CA . SER A 1 95 ? 7.710 -6.331 -2.867 1.00 81.25 95 SER A CA 1
ATOM 747 C C . SER A 1 95 ? 7.232 -7.581 -3.589 1.00 81.25 95 SER A C 1
ATOM 749 O O . SER A 1 95 ? 7.060 -8.617 -2.955 1.00 81.25 95 SER A O 1
ATOM 751 N N . ASP A 1 96 ? 7.053 -7.509 -4.911 1.00 85.38 96 ASP A N 1
ATOM 752 C CA . ASP A 1 96 ? 6.578 -8.643 -5.705 1.00 85.38 96 ASP A CA 1
ATOM 753 C C . ASP A 1 96 ? 7.160 -8.605 -7.125 1.00 85.38 96 ASP A C 1
ATOM 755 O O . ASP A 1 96 ? 6.988 -7.640 -7.873 1.00 85.38 96 ASP A O 1
ATOM 759 N N . ALA A 1 97 ? 7.858 -9.677 -7.507 1.00 87.12 97 ALA A N 1
ATOM 760 C CA . ALA A 1 97 ? 8.537 -9.767 -8.798 1.00 87.12 97 ALA A CA 1
ATOM 761 C C . ALA A 1 97 ? 7.567 -9.909 -9.987 1.00 87.12 97 ALA A C 1
ATOM 763 O O . ALA A 1 97 ? 7.871 -9.447 -11.090 1.00 87.12 97 ALA A O 1
ATOM 764 N N . GLY A 1 98 ? 6.407 -10.539 -9.782 1.00 88.81 98 GLY A N 1
ATOM 765 C CA . GLY A 1 98 ? 5.370 -10.676 -10.802 1.00 88.81 98 GLY A CA 1
ATOM 766 C C . GLY A 1 98 ? 4.704 -9.336 -11.093 1.00 88.81 98 GLY A C 1
ATOM 767 O O . GLY A 1 98 ? 4.604 -8.942 -12.255 1.00 88.81 98 GLY A O 1
ATOM 768 N N . ILE A 1 99 ? 4.346 -8.591 -10.042 1.00 90.25 99 ILE A N 1
ATOM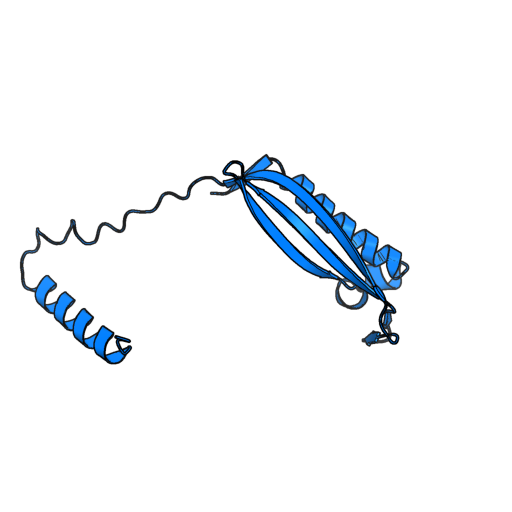 769 C CA . ILE A 1 99 ? 3.799 -7.233 -10.165 1.00 90.25 99 ILE A CA 1
ATOM 770 C C . ILE A 1 99 ? 4.822 -6.297 -10.813 1.00 90.25 99 ILE A C 1
ATOM 772 O O . ILE A 1 99 ? 4.463 -5.540 -11.712 1.00 90.25 99 ILE A O 1
ATOM 776 N N . PHE A 1 100 ? 6.098 -6.380 -10.416 1.00 89.00 100 PHE A N 1
ATOM 777 C CA . PHE A 1 100 ? 7.161 -5.562 -11.005 1.00 89.00 100 PHE A CA 1
ATOM 778 C C . PHE A 1 100 ? 7.344 -5.809 -12.508 1.00 89.00 100 PHE A C 1
ATOM 780 O O . PHE A 1 100 ? 7.507 -4.866 -13.272 1.00 89.00 100 PHE A O 1
ATOM 787 N N . SER A 1 101 ? 7.331 -7.072 -12.939 1.00 90.56 101 SER A N 1
ATOM 788 C CA . SER A 1 101 ? 7.585 -7.433 -14.342 1.00 90.56 101 SER A CA 1
ATOM 789 C C . SER A 1 101 ? 6.369 -7.266 -15.258 1.00 9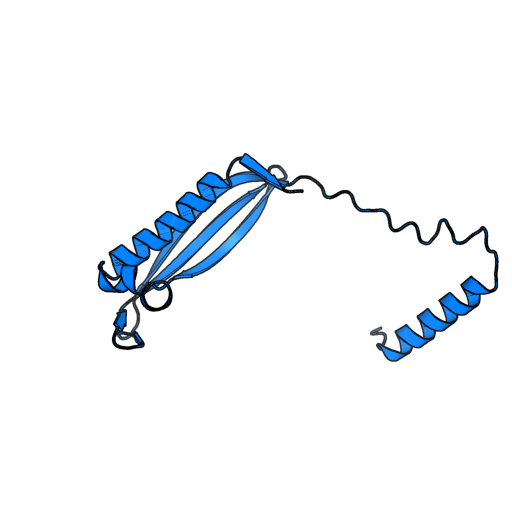0.56 101 SER A C 1
ATOM 791 O O . SER A 1 101 ? 6.542 -7.094 -16.463 1.00 90.56 101 SER A O 1
ATOM 793 N N . SER A 1 102 ? 5.154 -7.303 -14.704 1.00 94.12 102 SER A N 1
ATOM 794 C CA . SER A 1 102 ? 3.904 -7.283 -15.481 1.00 94.12 102 SER A CA 1
ATOM 795 C C . SER A 1 102 ? 3.248 -5.900 -15.573 1.00 94.12 102 SER A C 1
ATOM 797 O O . SER A 1 102 ? 2.282 -5.731 -16.318 1.00 94.12 102 SER A O 1
ATOM 799 N N . HIS A 1 103 ? 3.742 -4.906 -14.830 1.00 93.50 103 HIS A N 1
ATOM 800 C CA . HIS A 1 103 ? 3.165 -3.561 -14.765 1.00 93.50 103 HIS A CA 1
ATOM 801 C C . HIS A 1 103 ? 4.240 -2.474 -14.875 1.00 93.50 103 HIS A C 1
ATOM 803 O O . HIS A 1 103 ? 5.423 -2.718 -14.661 1.00 93.50 103 HIS A O 1
ATOM 809 N N . SER A 1 104 ? 3.828 -1.244 -15.193 1.00 93.62 104 SER A N 1
ATOM 810 C CA . SER A 1 104 ? 4.717 -0.086 -15.058 1.00 93.62 104 SER A CA 1
ATOM 811 C C . SER A 1 104 ? 5.071 0.156 -13.587 1.00 93.62 104 SER A C 1
ATOM 813 O O . SER A 1 104 ? 4.325 -0.240 -12.692 1.00 93.62 104 SER A O 1
ATOM 815 N N . GLU A 1 105 ? 6.164 0.876 -13.325 1.00 92.19 105 GLU A N 1
ATOM 816 C CA . GLU A 1 105 ? 6.566 1.270 -11.966 1.00 92.19 105 GLU A CA 1
ATOM 817 C C . GLU A 1 105 ? 5.419 1.950 -11.194 1.00 92.19 105 GLU A C 1
ATOM 819 O O . GLU A 1 105 ? 5.100 1.569 -10.066 1.00 92.19 105 GLU A O 1
ATOM 824 N N . SER A 1 106 ? 4.736 2.909 -11.825 1.00 92.88 106 SER A N 1
ATOM 825 C CA . SER A 1 106 ? 3.578 3.588 -11.237 1.00 92.88 106 SER A CA 1
ATOM 826 C C . SER A 1 106 ? 2.362 2.669 -11.092 1.00 92.88 106 SER A C 1
ATOM 828 O O . SER A 1 106 ? 1.645 2.759 -10.099 1.00 92.88 106 SER A O 1
ATOM 830 N N . GLY A 1 107 ? 2.139 1.762 -12.047 1.00 94.75 107 GLY A N 1
ATOM 831 C CA . GLY A 1 107 ? 1.035 0.805 -12.017 1.00 94.75 107 GLY A CA 1
ATOM 832 C C . GLY A 1 107 ? 1.183 -0.218 -10.893 1.00 94.75 107 GLY A C 1
ATOM 833 O O . GLY A 1 107 ? 0.238 -0.445 -10.142 1.00 94.75 107 GLY A O 1
ATOM 834 N N . GLY A 1 108 ? 2.379 -0.784 -10.720 1.00 94.50 108 GLY A N 1
ATOM 835 C CA . GLY A 1 108 ? 2.670 -1.699 -9.619 1.00 94.50 108 GLY A CA 1
ATOM 836 C C . GLY A 1 108 ? 2.531 -1.018 -8.257 1.00 94.50 108 GLY A C 1
ATOM 837 O O . GLY A 1 108 ? 1.923 -1.583 -7.348 1.00 94.50 108 GLY A O 1
ATOM 838 N N . ASN A 1 109 ? 3.015 0.223 -8.126 1.00 94.56 109 ASN A N 1
ATOM 839 C CA . ASN A 1 109 ? 2.869 0.980 -6.885 1.00 94.56 109 ASN A CA 1
ATOM 840 C C . ASN A 1 109 ? 1.394 1.289 -6.587 1.00 94.56 109 ASN A C 1
ATOM 842 O O . ASN A 1 109 ? 0.952 1.131 -5.449 1.00 94.56 109 ASN A O 1
ATOM 846 N N . ALA A 1 110 ? 0.613 1.661 -7.604 1.00 95.50 110 ALA A N 1
ATOM 847 C CA . ALA A 1 110 ? -0.818 1.885 -7.450 1.00 95.50 110 ALA A CA 1
ATOM 848 C C . ALA A 1 110 ? -1.547 0.610 -6.997 1.00 95.50 110 ALA A C 1
ATOM 850 O O . ALA A 1 110 ? -2.364 0.675 -6.085 1.00 95.50 110 ALA A O 1
ATOM 851 N N . LEU A 1 111 ? -1.231 -0.557 -7.568 1.00 95.50 111 LEU A N 1
ATOM 852 C CA . LEU A 1 111 ? -1.832 -1.833 -7.157 1.00 95.50 111 LEU A CA 1
ATOM 853 C C . LEU A 1 111 ? -1.551 -2.158 -5.686 1.00 95.50 111 LEU A C 1
ATOM 855 O O . LEU A 1 111 ? -2.466 -2.512 -4.941 1.00 95.50 111 LEU A O 1
ATOM 859 N N . MET A 1 112 ? -0.300 -1.997 -5.256 1.00 94.56 112 MET A N 1
ATOM 860 C CA . MET A 1 112 ? 0.085 -2.198 -3.859 1.00 94.56 112 MET A CA 1
ATOM 861 C C . MET A 1 112 ? -0.615 -1.210 -2.914 1.00 94.56 112 MET A C 1
ATOM 863 O O . MET A 1 112 ? -1.107 -1.607 -1.856 1.00 94.56 112 MET A O 1
ATOM 867 N N . TYR A 1 113 ? -0.722 0.059 -3.310 1.00 95.94 113 TYR A N 1
ATOM 868 C CA . TYR A 1 113 ? -1.439 1.069 -2.537 1.00 95.94 113 TYR A CA 1
ATOM 869 C C . TYR A 1 113 ? -2.933 0.730 -2.417 1.00 95.94 113 TYR A C 1
ATOM 871 O O . TYR A 1 113 ? -3.488 0.738 -1.319 1.00 95.94 113 TYR A O 1
ATOM 879 N N . MET A 1 114 ? -3.572 0.336 -3.522 1.00 96.56 114 MET A N 1
ATOM 880 C CA . MET A 1 114 ? -4.981 -0.070 -3.541 1.00 96.56 114 MET A CA 1
ATOM 881 C C . MET A 1 114 ? -5.251 -1.289 -2.654 1.00 96.56 114 MET A C 1
ATOM 883 O O . MET A 1 114 ? -6.323 -1.383 -2.057 1.00 96.56 114 MET A O 1
ATOM 887 N N . MET A 1 115 ? -4.290 -2.208 -2.528 1.00 95.88 115 MET A N 1
ATOM 888 C CA . MET A 1 115 ? -4.382 -3.322 -1.581 1.00 95.88 115 MET A CA 1
ATOM 889 C C . MET A 1 115 ? -4.414 -2.823 -0.129 1.00 95.88 115 MET A C 1
ATOM 891 O O . MET A 1 115 ? -5.246 -3.283 0.655 1.00 95.88 115 MET A O 1
ATOM 895 N N . THR A 1 116 ? -3.557 -1.861 0.221 1.00 96.00 116 THR A N 1
ATOM 896 C CA . THR A 1 116 ? -3.536 -1.234 1.554 1.00 96.00 116 THR A CA 1
ATOM 897 C C . THR A 1 116 ? -4.844 -0.500 1.850 1.00 96.00 116 THR A C 1
ATOM 899 O O . THR A 1 116 ? -5.446 -0.719 2.902 1.00 96.00 116 THR A O 1
ATOM 902 N N . GLU A 1 117 ? -5.335 0.306 0.907 1.00 97.94 117 GLU A N 1
ATOM 903 C CA . GLU A 1 117 ? -6.617 1.009 1.043 1.00 97.94 117 GLU A CA 1
ATOM 904 C C . GLU A 1 117 ? -7.783 0.024 1.196 1.00 97.94 117 GLU A C 1
ATOM 906 O O . GLU A 1 117 ? -8.635 0.166 2.075 1.00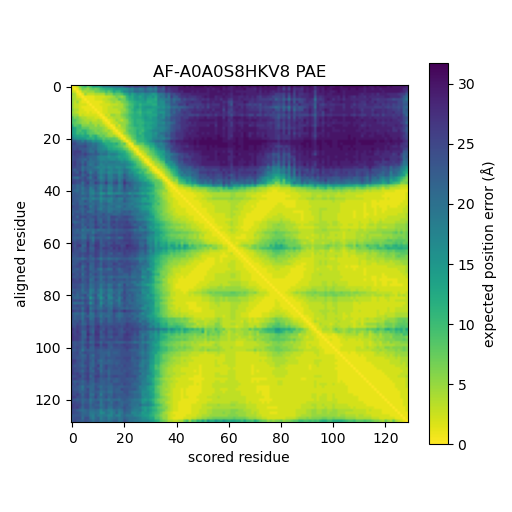 97.94 117 GLU A O 1
ATOM 911 N N . ARG A 1 118 ? -7.794 -1.056 0.405 1.00 98.31 118 ARG A N 1
ATOM 912 C CA . ARG A 1 118 ? -8.807 -2.105 0.537 1.00 98.31 118 ARG A CA 1
ATOM 913 C C . ARG A 1 118 ? -8.784 -2.743 1.926 1.00 98.31 118 ARG A C 1
ATOM 915 O O . ARG A 1 118 ? -9.853 -2.953 2.501 1.00 98.31 118 ARG A O 1
ATOM 922 N N . ALA A 1 119 ? -7.602 -3.038 2.465 1.00 97.75 119 ALA A N 1
ATOM 923 C CA . ALA A 1 119 ? -7.459 -3.597 3.806 1.00 97.75 119 ALA A CA 1
ATOM 924 C C . ALA A 1 119 ? -7.978 -2.633 4.887 1.00 97.75 119 ALA A C 1
ATOM 926 O O . ALA A 1 119 ? -8.698 -3.061 5.788 1.00 97.75 119 ALA A O 1
ATOM 927 N N . LEU A 1 120 ? -7.699 -1.331 4.769 1.00 97.69 120 LEU A N 1
ATOM 928 C CA . LEU A 1 120 ? -8.238 -0.316 5.680 1.00 97.69 120 LEU A CA 1
ATOM 929 C C . LEU A 1 120 ? -9.765 -0.282 5.660 1.00 97.69 120 LEU A C 1
ATOM 931 O O . LEU A 1 120 ? -10.396 -0.319 6.718 1.00 97.69 120 LEU A O 1
ATOM 935 N N . GLN A 1 121 ? -10.371 -0.287 4.471 1.00 98.25 121 GLN A N 1
ATOM 936 C CA . GLN A 1 121 ? -11.830 -0.313 4.351 1.00 98.25 121 GLN A CA 1
ATOM 937 C C . GLN A 1 121 ? -12.443 -1.580 4.956 1.00 98.25 121 GLN A C 1
ATOM 939 O O . GLN A 1 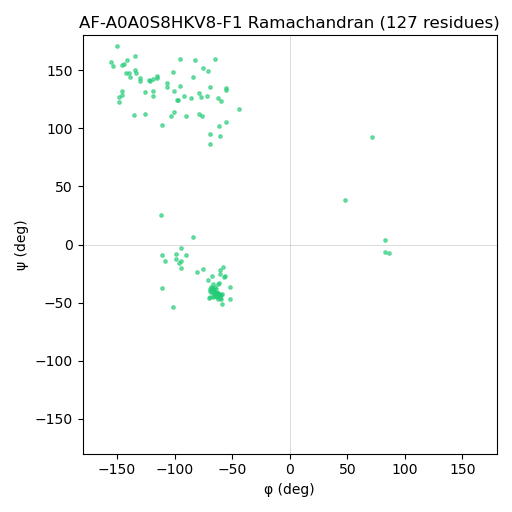121 ? -13.522 -1.511 5.538 1.00 98.25 121 GLN A O 1
ATOM 944 N N . MET A 1 122 ? -11.756 -2.726 4.876 1.00 98.25 122 MET A N 1
ATOM 945 C CA . MET A 1 122 ? -12.201 -3.960 5.536 1.00 98.25 122 MET A CA 1
ATOM 946 C C . MET A 1 122 ? -12.162 -3.857 7.066 1.00 98.25 122 MET A C 1
ATOM 948 O O . MET A 1 122 ? -13.018 -4.434 7.731 1.00 98.25 122 MET A O 1
ATOM 952 N N . VAL A 1 123 ? -11.198 -3.118 7.623 1.00 97.50 123 VAL A N 1
ATOM 953 C CA . VAL A 1 123 ? -11.053 -2.928 9.076 1.00 97.50 123 VAL A CA 1
ATOM 954 C C . VAL A 1 123 ? -12.082 -1.950 9.648 1.00 97.50 123 VAL A C 1
ATOM 956 O O . VAL A 1 123 ? -12.389 -1.985 10.843 1.00 97.50 123 VAL A O 1
ATOM 959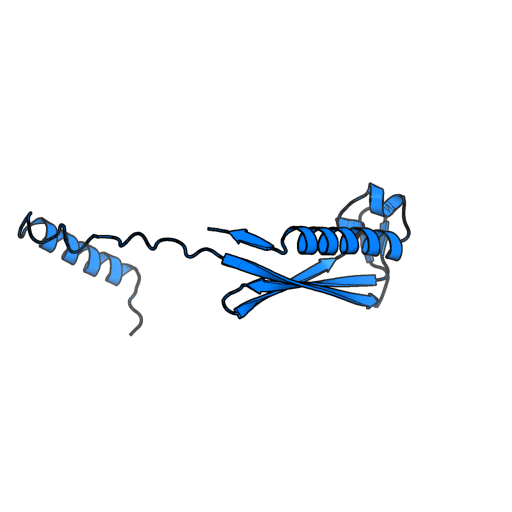 N N . ARG A 1 124 ? -12.671 -1.088 8.816 1.00 98.00 124 ARG A N 1
ATOM 960 C CA . ARG A 1 124 ? -13.699 -0.142 9.253 1.00 98.00 124 ARG A CA 1
ATOM 961 C C . ARG A 1 124 ? -14.905 -0.876 9.848 1.00 98.00 124 ARG A C 1
ATOM 963 O O . ARG A 1 124 ? -15.540 -1.698 9.200 1.00 98.00 124 ARG A O 1
ATOM 970 N N . GLY A 1 125 ? -15.247 -0.546 11.091 1.00 97.19 125 GLY A N 1
ATOM 971 C CA . GLY A 1 125 ? -16.339 -1.178 11.834 1.00 97.19 125 GLY A CA 1
ATOM 972 C C . GLY A 1 125 ? -15.946 -2.451 12.590 1.00 97.19 125 GLY A C 1
ATOM 973 O O . GLY A 1 125 ? -16.755 -2.938 13.379 1.00 97.19 125 GLY A O 1
ATOM 974 N N . MET A 1 126 ? -14.723 -2.967 12.416 1.00 97.75 126 MET A N 1
ATOM 975 C CA . MET A 1 126 ? -14.223 -4.096 13.203 1.00 97.75 126 MET A CA 1
ATOM 976 C C . MET A 1 126 ? -13.940 -3.687 14.653 1.00 97.75 126 MET A C 1
ATOM 978 O O . MET A 1 126 ? -13.551 -2.549 14.937 1.00 97.75 126 MET A O 1
ATOM 982 N N . THR A 1 127 ? -14.102 -4.648 15.564 1.00 97.00 127 THR A N 1
ATOM 983 C CA . THR A 1 127 ? -13.810 -4.506 16.995 1.00 97.00 127 THR A CA 1
ATOM 984 C C . THR A 1 127 ? -12.729 -5.501 17.404 1.00 97.00 127 THR A C 1
ATOM 986 O O . THR A 1 127 ? -12.830 -6.683 17.086 1.00 97.00 127 THR A O 1
ATOM 989 N N . PHE A 1 128 ? -11.723 -5.026 18.135 1.00 93.69 128 PHE A N 1
ATOM 990 C CA . PHE A 1 128 ? -10.599 -5.814 18.645 1.00 93.69 128 PHE A CA 1
ATOM 991 C C . PHE A 1 128 ? -10.628 -5.849 20.176 1.00 93.69 128 PHE A C 1
ATOM 993 O O . PHE A 1 128 ? -10.980 -4.847 20.796 1.00 93.69 128 PHE A O 1
ATOM 1000 N N . THR A 1 129 ? -10.262 -6.976 20.783 1.00 87.69 129 THR A N 1
ATOM 1001 C CA . THR A 1 129 ? -10.209 -7.176 22.243 1.00 87.69 129 THR A CA 1
ATOM 1002 C C . THR A 1 129 ? -8.822 -7.603 22.664 1.00 87.69 129 THR A C 1
ATOM 1004 O O . THR A 1 129 ? -8.293 -8.525 22.008 1.00 87.69 129 THR A O 1
#

Secondary structure (DSSP, 8-state):
----HHHHHHHHHHHHHHHHTS-TTTSTTT-------PPPEEEEEEEEEEEEEEEEEEEEETTEEEEEEEEEEEEEEETTS-EEEEEEEE-HHHH-HHHHHHS-HHHHHHHHHHHHHHHHHHHTT-EE-

Nearest PDB structures (foldseek):
  3r0u-assembly1_A  TM=5.519E-01  e=1.212E-02  Francisella philomiragia subsp. philomiragia ATCC 25017
  1tkk-assembly1_A  TM=5.927E-01  e=2.688E-02  Bacillus subtilis
  2ola-assembly1_A  TM=5.859E-01  e=3.782E-02  Staphylococcus aureus subsp. aureus COL
  3tte-assembly1_A  TM=5.173E-01  e=4.749E-02  Bradyrhizobium sp. ORS 278
  4xb6-assembly1_E  TM=2.783E-01  e=2.933E-01  Escherichia coli str. K-12 substr. MG1655

Radius of gyration: 26.03 Å; Cα contacts (8 Å, |Δi|>4): 149; chains: 1; bounding box: 38×29×74 Å

pLDDT: mean 85.35, std 15.66, range [45.09, 98.62]

Mean predicted aligned error: 12.31 Å

Sequence (129 aa):
MSTSRREFIKKTGALTALSACSLPGALNNFFEVKNKSMVPIKITHVDSNFERESLIRPFGFKGGYMSEIWQTMAWMQSERGNQKVGLCSQSVLWSDAGIFSSHSESGGNALMYMMTERALQMVRGMTFT

Foldseek 3Di:
DDDDPVNVCVVVVVVVVVVVVDDPPPCVVVPPPPPPPDDKWWWADKDKDKDKAADPDWDDDPHDTDGIWIWMKIWIATPVGDIDIDIDTDFQVPPDPCLRVVDDRVRSRVVVNVVRVVVRVVSHGDMDD

Solvent-accessible surface area (backbone atoms only — not comparable to full-atom values): 7733 Å² total; per-residue (Å²): 134,88,78,51,76,68,58,49,51,54,54,53,53,51,55,51,56,57,50,74,76,53,62,93,80,70,52,73,77,74,70,62,73,74,77,75,74,68,71,70,46,36,28,67,46,61,50,68,52,73,46,80,43,75,46,99,55,72,50,73,56,98,92,44,75,41,54,59,40,34,44,35,39,44,38,41,27,32,75,87,69,53,71,54,72,50,77,43,85,44,52,35,91,81,69,40,71,66,48,41,74,75,39,52,76,68,53,26,41,48,53,56,50,51,52,53,50,52,52,43,61,66,45,46,68,41,70,47,110